Protein AF-A0A970HXS0-F1 (afdb_monomer_lite)

Foldseek 3Di:
DDDDCPFHQVVCPPPPQFPDKDDDPFKIWTQHPQQAIAMTGDCPPPPRVRRPGGPHDDPDPPPD

Secondary structure (DSSP, 8-state):
--S--TTSTT--TT--SEEEEEE-SSEEEEEETTS-EEEEE--TTSTT-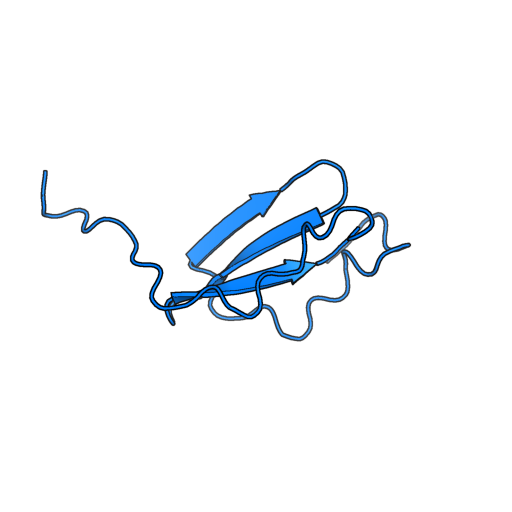-TT----PPPPTT--

Sequence (64 aa):
AVGRNDDGQCSLETWRDIVAVTAGCAHTLGLTAAGTVLAAGRNDYGQCEVSGWCDILLPDPRLW

Structure (mmCIF, N/CA/C/O backbone):
data_AF-A0A970HXS0-F1
#
_entry.id   AF-A0A970HXS0-F1
#
loop_
_atom_site.group_PDB
_atom_site.id
_atom_site.type_symbol
_atom_site.label_atom_id
_atom_site.label_alt_id
_atom_site.label_comp_id
_atom_site.label_asym_id
_atom_site.label_entity_id
_atom_site.label_seq_id
_atom_site.pdbx_PDB_ins_code
_atom_site.Cartn_x
_atom_site.Cartn_y
_atom_site.Cartn_z
_atom_site.occupancy
_atom_site.B_iso_or_equiv
_atom_site.auth_seq_id
_atom_site.auth_comp_id
_atom_site.auth_asym_id
_atom_site.auth_atom_id
_atom_site.pdbx_PDB_model_num
ATOM 1 N N . ALA A 1 1 ? 11.061 -1.099 5.930 1.00 84.56 1 ALA A N 1
ATOM 2 C CA . ALA A 1 1 ? 10.856 -2.010 4.784 1.00 84.56 1 ALA A CA 1
ATOM 3 C C . ALA A 1 1 ? 12.204 -2.381 4.178 1.00 84.56 1 ALA A C 1
ATOM 5 O O . ALA A 1 1 ? 13.164 -1.651 4.391 1.00 84.56 1 ALA A O 1
ATOM 6 N N . VAL A 1 2 ? 12.286 -3.519 3.486 1.00 90.38 2 VAL A N 1
ATOM 7 C CA . VAL A 1 2 ? 13.504 -4.012 2.818 1.00 90.38 2 VAL A CA 1
ATOM 8 C C . VAL A 1 2 ? 13.158 -4.463 1.397 1.00 90.38 2 VAL A C 1
ATOM 10 O O . VAL A 1 2 ? 12.027 -4.884 1.161 1.00 90.38 2 VAL A O 1
ATOM 13 N N . GLY A 1 3 ? 14.114 -4.400 0.467 1.00 91.56 3 GLY A N 1
ATOM 14 C CA . GLY A 1 3 ? 13.924 -4.797 -0.934 1.00 91.56 3 GLY A CA 1
ATOM 15 C C . GLY A 1 3 ? 14.208 -3.669 -1.928 1.00 91.56 3 GLY A C 1
ATOM 16 O O . GLY A 1 3 ? 14.842 -2.671 -1.582 1.00 91.56 3 GLY A O 1
ATOM 17 N N . ARG A 1 4 ? 13.755 -3.852 -3.175 1.00 90.44 4 ARG A N 1
ATOM 18 C CA . ARG A 1 4 ? 13.902 -2.869 -4.259 1.00 90.44 4 ARG A CA 1
ATOM 19 C C . ARG A 1 4 ? 13.239 -1.550 -3.864 1.00 90.44 4 ARG A C 1
ATOM 21 O O . ARG A 1 4 ? 12.091 -1.574 -3.437 1.00 90.44 4 ARG A O 1
ATOM 28 N N . ASN A 1 5 ? 13.949 -0.435 -4.028 1.00 94.38 5 ASN A N 1
ATOM 29 C CA . ASN A 1 5 ? 13.486 0.882 -3.586 1.00 94.38 5 ASN A CA 1
ATOM 30 C C . ASN A 1 5 ? 13.581 1.973 -4.666 1.00 94.38 5 ASN A C 1
ATOM 32 O O . ASN A 1 5 ? 13.581 3.157 -4.337 1.00 94.38 5 ASN A O 1
ATOM 36 N N . ASP A 1 6 ? 13.685 1.607 -5.945 1.00 95.56 6 ASP A N 1
ATOM 37 C CA . ASP A 1 6 ? 13.895 2.600 -7.013 1.00 95.56 6 ASP A CA 1
ATOM 38 C C . ASP A 1 6 ? 12.688 3.536 -7.199 1.00 95.56 6 ASP A C 1
ATOM 40 O O . ASP A 1 6 ? 12.847 4.618 -7.750 1.00 95.56 6 ASP A O 1
ATOM 44 N N . ASP A 1 7 ? 11.503 3.153 -6.700 1.00 93.19 7 ASP A N 1
ATOM 45 C CA . ASP A 1 7 ? 10.291 3.986 -6.715 1.00 93.19 7 ASP A CA 1
ATOM 46 C C . ASP A 1 7 ? 9.765 4.279 -5.293 1.00 93.19 7 ASP A C 1
ATOM 48 O O . ASP A 1 7 ? 8.575 4.518 -5.096 1.00 93.19 7 ASP A O 1
ATOM 52 N N . GLY A 1 8 ? 10.618 4.197 -4.265 1.00 93.25 8 GLY A N 1
ATOM 53 C CA . GLY A 1 8 ? 10.215 4.497 -2.885 1.00 93.25 8 GLY A CA 1
ATOM 54 C C . GLY A 1 8 ? 9.331 3.433 -2.223 1.00 93.25 8 GLY A C 1
ATOM 55 O O . GLY A 1 8 ? 8.626 3.734 -1.264 1.00 93.25 8 GLY A O 1
ATOM 56 N N . GLN A 1 9 ? 9.365 2.178 -2.687 1.00 93.81 9 GLN A N 1
ATOM 57 C CA . GLN A 1 9 ? 8.632 1.056 -2.073 1.00 93.81 9 GLN A CA 1
ATOM 58 C C . GLN A 1 9 ? 8.927 0.881 -0.579 1.00 93.81 9 GLN A C 1
ATOM 60 O O . GLN A 1 9 ? 8.089 0.379 0.168 1.00 93.81 9 GLN A O 1
ATOM 65 N N . CYS A 1 10 ? 10.137 1.244 -0.148 1.00 92.94 10 CYS A N 1
ATOM 66 C CA . CYS A 1 10 ? 10.574 1.132 1.236 1.00 92.94 10 CYS A CA 1
ATOM 67 C C . CYS A 1 10 ? 10.362 2.420 2.047 1.00 92.94 10 CYS A C 1
ATOM 69 O O . CYS A 1 10 ? 10.593 2.405 3.260 1.00 92.94 10 CYS A O 1
ATOM 71 N N . SER A 1 11 ? 9.906 3.502 1.413 1.00 90.94 11 SER A N 1
ATOM 72 C CA . SER A 1 11 ? 9.644 4.801 2.037 1.00 90.94 11 SER A CA 1
ATOM 73 C C . SER A 1 11 ? 8.279 4.798 2.731 1.00 90.94 11 SER A C 1
ATOM 75 O O . SER A 1 11 ? 7.294 5.321 2.221 1.00 90.94 11 SER A O 1
ATOM 77 N N . LEU A 1 12 ? 8.211 4.158 3.900 1.00 87.62 12 LEU A N 1
ATOM 78 C CA . LEU A 1 12 ? 6.959 3.870 4.615 1.00 87.62 12 LEU A CA 1
ATOM 79 C C . LEU A 1 12 ? 6.776 4.704 5.895 1.00 87.62 12 LEU A C 1
ATOM 81 O O . LEU A 1 12 ? 6.214 4.232 6.879 1.00 87.62 12 LEU A O 1
ATOM 85 N N . GLU A 1 13 ? 7.265 5.940 5.919 1.00 89.12 13 GLU A N 1
ATOM 86 C CA . GLU A 1 13 ? 7.306 6.771 7.139 1.00 89.12 13 GLU A CA 1
ATOM 87 C C . GLU A 1 13 ? 5.910 7.078 7.713 1.00 89.12 13 GLU A C 1
ATOM 89 O O . GLU A 1 13 ? 5.724 7.217 8.927 1.00 89.12 13 GLU A O 1
ATOM 94 N N . THR A 1 14 ? 4.917 7.135 6.826 1.00 88.12 14 THR A N 1
ATOM 95 C CA . THR A 1 14 ? 3.508 7.406 7.128 1.00 88.12 14 THR A CA 1
ATOM 96 C C . THR A 1 14 ? 2.680 6.145 7.372 1.00 88.12 14 THR A C 1
ATOM 98 O O . THR A 1 14 ? 1.528 6.254 7.782 1.00 88.12 14 THR A O 1
ATOM 101 N N . TRP A 1 15 ? 3.236 4.950 7.147 1.00 94.44 15 TRP A N 1
ATOM 102 C CA . TRP A 1 15 ? 2.492 3.693 7.221 1.00 94.44 15 TRP A CA 1
ATOM 103 C C . TRP A 1 15 ? 2.287 3.268 8.671 1.00 94.44 15 TRP A C 1
ATOM 105 O O . TRP A 1 15 ? 3.131 2.608 9.278 1.00 94.44 15 TRP A O 1
ATOM 115 N N . ARG A 1 16 ? 1.148 3.674 9.230 1.00 94.69 16 ARG A N 1
ATOM 116 C CA . ARG A 1 16 ? 0.738 3.397 10.609 1.00 94.69 16 ARG A CA 1
ATOM 117 C C . ARG A 1 16 ? -0.694 2.890 10.639 1.00 94.69 16 ARG A C 1
ATOM 119 O O . ARG A 1 16 ? -1.474 3.179 9.736 1.00 94.69 16 ARG A O 1
ATOM 126 N N . ASP A 1 17 ? -1.001 2.114 11.674 1.00 95.62 17 ASP A N 1
ATOM 127 C CA . ASP A 1 17 ? -2.345 1.596 11.953 1.00 95.62 17 ASP A CA 1
ATOM 128 C C . ASP A 1 17 ? -2.974 0.847 10.766 1.00 95.62 17 ASP A C 1
ATOM 130 O O . ASP A 1 17 ? -4.175 0.930 10.519 1.00 95.62 17 ASP A O 1
ATOM 134 N N . ILE A 1 18 ? -2.144 0.122 10.009 1.00 95.75 18 ILE A N 1
ATOM 135 C CA . ILE A 1 18 ? -2.578 -0.650 8.845 1.00 95.75 18 ILE A CA 1
ATOM 136 C C . ILE A 1 18 ? -3.347 -1.893 9.298 1.00 95.75 18 ILE A C 1
ATOM 138 O O . ILE A 1 18 ? -2.818 -2.723 10.035 1.00 95.75 18 ILE A O 1
ATOM 142 N N . VAL A 1 19 ? -4.579 -2.034 8.812 1.00 95.75 19 VAL A N 1
ATOM 143 C CA . VAL A 1 19 ? -5.486 -3.153 9.116 1.00 95.75 19 VAL A CA 1
ATOM 144 C C . VAL A 1 19 ? -5.629 -4.141 7.959 1.00 95.75 19 VAL A C 1
ATOM 146 O O . VAL A 1 19 ? -6.038 -5.278 8.176 1.00 95.75 19 VAL A O 1
ATOM 149 N N . ALA A 1 20 ? -5.269 -3.741 6.738 1.00 95.06 20 ALA A N 1
ATOM 150 C CA . ALA A 1 20 ? -5.202 -4.633 5.583 1.00 95.06 20 ALA A CA 1
ATOM 151 C C . ALA A 1 20 ? -4.120 -4.177 4.596 1.00 95.06 20 ALA A C 1
ATOM 153 O O . ALA A 1 20 ? -3.865 -2.982 4.454 1.00 95.06 20 ALA A O 1
ATOM 154 N N . VAL A 1 21 ? -3.499 -5.132 3.900 1.00 94.69 21 VAL A N 1
ATOM 155 C CA . VAL A 1 21 ? -2.436 -4.885 2.915 1.00 94.69 21 VAL A CA 1
ATOM 156 C C . VAL A 1 21 ? -2.701 -5.638 1.619 1.00 94.69 21 VAL A C 1
ATOM 158 O O . VAL A 1 21 ? -3.207 -6.759 1.633 1.00 94.69 21 VAL A O 1
ATOM 161 N N . THR A 1 22 ? -2.309 -5.042 0.497 1.00 94.88 22 THR A N 1
ATOM 162 C CA . THR A 1 22 ? -2.248 -5.707 -0.807 1.00 94.88 22 THR A CA 1
ATOM 163 C C . THR A 1 22 ? -0.987 -5.285 -1.551 1.00 94.88 22 THR A C 1
ATOM 165 O O . THR A 1 22 ? -0.509 -4.160 -1.396 1.00 94.88 22 THR A O 1
ATOM 168 N N . ALA A 1 23 ? -0.428 -6.195 -2.343 1.00 94.12 23 ALA A N 1
ATOM 169 C CA . ALA A 1 23 ? 0.798 -5.974 -3.094 1.00 94.12 23 ALA A CA 1
ATOM 170 C C . ALA A 1 23 ? 0.583 -6.308 -4.573 1.00 94.12 23 ALA A C 1
ATOM 172 O O . ALA A 1 23 ? 0.070 -7.373 -4.916 1.00 94.12 23 ALA A O 1
ATOM 173 N N . GLY A 1 24 ? 1.003 -5.391 -5.441 1.00 91.56 24 GLY A N 1
ATOM 174 C CA . GLY A 1 24 ? 1.170 -5.617 -6.873 1.00 91.56 24 GLY A CA 1
ATOM 175 C C . GLY A 1 24 ? 2.628 -5.934 -7.224 1.00 91.56 24 GLY A C 1
ATOM 176 O O . GLY A 1 24 ? 3.461 -6.178 -6.355 1.00 91.56 24 GLY A O 1
ATOM 177 N N . CYS A 1 25 ? 2.979 -5.889 -8.514 1.00 90.94 25 CYS A N 1
ATOM 178 C CA . CYS A 1 25 ? 4.345 -6.204 -8.964 1.00 90.94 25 CYS A CA 1
ATOM 179 C C . CYS A 1 25 ? 5.422 -5.252 -8.412 1.00 90.94 25 CYS A C 1
ATOM 181 O O . CYS A 1 25 ? 6.564 -5.657 -8.218 1.00 90.94 25 CYS A O 1
ATOM 183 N N . ALA A 1 26 ? 5.087 -3.974 -8.227 1.00 94.12 26 ALA A N 1
ATOM 184 C CA . ALA A 1 26 ? 6.046 -2.928 -7.867 1.00 94.12 26 ALA A CA 1
ATOM 185 C C . ALA A 1 26 ? 5.459 -1.840 -6.952 1.00 94.12 26 ALA A C 1
ATOM 187 O O . ALA A 1 26 ? 6.121 -0.821 -6.736 1.00 94.12 26 ALA A O 1
ATOM 188 N N . HIS A 1 27 ? 4.245 -2.053 -6.444 1.00 94.25 27 HIS A N 1
ATOM 189 C CA . HIS A 1 27 ? 3.533 -1.150 -5.545 1.00 94.25 27 HIS A CA 1
ATOM 190 C C . HIS A 1 27 ? 2.826 -1.947 -4.446 1.00 94.25 27 HIS A C 1
ATOM 192 O O . HIS A 1 27 ? 2.474 -3.111 -4.644 1.00 94.25 27 HIS A O 1
ATOM 198 N N . THR A 1 28 ? 2.588 -1.297 -3.316 1.00 95.38 28 THR A N 1
ATOM 199 C CA . THR A 1 28 ? 1.882 -1.847 -2.158 1.00 95.38 28 THR A CA 1
ATOM 200 C C . THR A 1 28 ? 0.849 -0.828 -1.706 1.00 95.38 28 THR A C 1
ATOM 202 O O . THR A 1 28 ? 1.156 0.363 -1.652 1.00 95.38 28 THR A O 1
ATOM 205 N N . LEU A 1 29 ? -0.357 -1.286 -1.366 1.00 96.00 29 LEU A N 1
ATOM 206 C CA . LEU A 1 29 ? -1.405 -0.471 -0.751 1.00 96.00 29 LEU A CA 1
ATOM 207 C C . LEU A 1 29 ? -1.699 -0.988 0.663 1.00 96.00 29 LEU A C 1
ATOM 209 O O . LEU A 1 29 ? -1.697 -2.198 0.907 1.00 96.00 29 LEU A O 1
ATOM 213 N N . GLY A 1 30 ? -1.963 -0.068 1.585 1.00 96.19 30 GLY A N 1
ATOM 214 C CA . GLY A 1 30 ? -2.334 -0.348 2.968 1.00 96.19 30 GLY A CA 1
ATOM 215 C C . GLY A 1 30 ? -3.581 0.432 3.369 1.00 96.19 30 GLY A C 1
ATOM 216 O O . GLY A 1 30 ? -3.621 1.647 3.203 1.00 96.19 30 GLY A O 1
ATOM 217 N N . LEU A 1 31 ? -4.585 -0.258 3.905 1.00 96.38 31 LEU A N 1
ATOM 218 C CA . LEU A 1 31 ? -5.771 0.353 4.507 1.00 96.38 31 LEU A CA 1
ATOM 219 C C . LEU A 1 31 ? -5.491 0.646 5.980 1.00 96.38 31 LEU A C 1
ATOM 221 O O . LEU A 1 31 ? -5.099 -0.260 6.716 1.00 96.38 31 LEU A O 1
ATOM 225 N N . THR A 1 32 ? -5.717 1.881 6.416 1.00 95.50 32 THR A N 1
ATOM 226 C CA . THR A 1 32 ? -5.600 2.286 7.821 1.00 95.50 32 THR A CA 1
ATOM 227 C C . THR A 1 32 ? -6.876 1.959 8.602 1.00 95.50 32 THR A C 1
ATOM 229 O O . THR A 1 32 ? -7.968 1.876 8.038 1.00 95.50 32 THR A O 1
ATOM 232 N N . ALA A 1 33 ? -6.770 1.848 9.927 1.00 94.00 33 ALA A N 1
ATOM 233 C CA . ALA A 1 33 ? -7.924 1.738 10.825 1.00 94.00 33 ALA A CA 1
ATOM 234 C C . ALA A 1 33 ? -8.876 2.950 10.743 1.00 94.00 33 ALA A C 1
ATOM 236 O O . ALA A 1 33 ? -10.033 2.850 11.141 1.00 94.00 33 ALA A O 1
ATOM 237 N N . ALA A 1 34 ? -8.398 4.084 10.218 1.00 93.44 34 ALA A N 1
ATOM 238 C CA . ALA A 1 34 ? -9.191 5.285 9.977 1.00 93.44 34 ALA A CA 1
ATOM 239 C C . ALA A 1 34 ? -9.959 5.252 8.639 1.00 93.44 34 ALA A C 1
ATOM 241 O O . ALA A 1 34 ? -10.618 6.230 8.299 1.00 93.44 34 ALA A 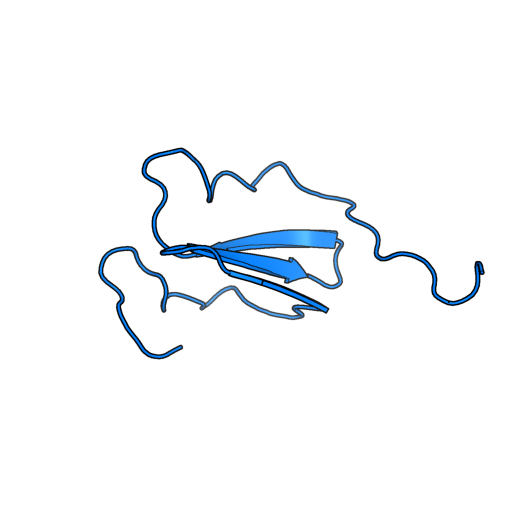O 1
ATOM 242 N N . GLY A 1 35 ? -9.869 4.164 7.866 1.00 95.06 35 GLY A N 1
ATOM 243 C CA . GLY A 1 35 ? -10.582 4.017 6.594 1.00 95.06 35 GLY A CA 1
ATOM 244 C C . GLY A 1 35 ? -9.934 4.744 5.411 1.00 95.06 35 GLY A C 1
ATOM 245 O O . GLY A 1 35 ? -10.582 4.923 4.382 1.00 95.06 35 GLY A O 1
ATOM 246 N N . THR A 1 36 ? -8.673 5.169 5.538 1.00 96.12 36 THR A N 1
ATOM 247 C CA . THR A 1 36 ? -7.885 5.789 4.455 1.00 96.12 36 THR A CA 1
ATOM 248 C C . THR A 1 36 ? -6.883 4.804 3.864 1.00 96.12 36 THR A C 1
ATOM 250 O O . THR A 1 36 ? -6.457 3.866 4.539 1.00 96.12 36 THR A O 1
ATOM 253 N N . VAL A 1 37 ? -6.472 5.019 2.613 1.00 96.12 37 VAL A N 1
ATOM 254 C CA . VAL A 1 37 ? -5.489 4.157 1.939 1.00 96.12 37 VAL A CA 1
ATOM 255 C C . VAL A 1 37 ? -4.165 4.884 1.744 1.00 96.12 37 VAL A C 1
ATOM 257 O O . VAL A 1 37 ? -4.119 6.028 1.301 1.00 96.12 37 VAL A O 1
ATOM 260 N N . LEU A 1 38 ? -3.075 4.192 2.066 1.00 96.25 38 LEU A N 1
ATOM 261 C CA . LEU A 1 38 ? -1.704 4.597 1.779 1.00 96.25 38 LEU A CA 1
ATOM 262 C C . LEU A 1 38 ? -1.150 3.729 0.651 1.00 96.25 38 LEU A C 1
ATOM 264 O O . LEU A 1 38 ? -1.452 2.538 0.576 1.00 96.25 38 LEU A O 1
ATOM 268 N N . ALA A 1 39 ? -0.320 4.314 -0.208 1.00 96.56 39 ALA A N 1
ATOM 269 C CA . ALA A 1 39 ? 0.324 3.613 -1.312 1.00 96.56 39 ALA A CA 1
ATOM 270 C C . ALA A 1 39 ? 1.822 3.932 -1.361 1.00 96.56 39 ALA A C 1
ATOM 272 O O . ALA A 1 39 ? 2.249 5.031 -1.004 1.00 96.56 39 ALA A O 1
ATOM 273 N N . ALA A 1 40 ? 2.623 2.952 -1.769 1.00 96.12 40 ALA A N 1
ATOM 274 C CA . ALA A 1 40 ? 4.066 3.085 -1.927 1.00 96.12 40 ALA A CA 1
ATOM 275 C C . ALA A 1 40 ? 4.548 2.251 -3.116 1.00 96.12 40 ALA A C 1
ATOM 277 O O . ALA A 1 40 ? 4.045 1.151 -3.355 1.00 96.12 40 ALA A O 1
ATOM 278 N N . GLY A 1 41 ? 5.559 2.749 -3.826 1.00 95.81 41 GLY A N 1
ATOM 279 C CA . GLY A 1 41 ? 6.139 2.103 -4.999 1.00 95.81 41 GLY A CA 1
ATOM 280 C C . GLY A 1 41 ? 5.721 2.731 -6.327 1.00 95.81 41 GLY A C 1
ATOM 281 O O . GLY A 1 41 ? 5.297 3.883 -6.389 1.00 95.81 41 GLY A O 1
ATOM 282 N N . ARG A 1 42 ? 5.885 1.958 -7.406 1.00 96.31 42 ARG A N 1
ATOM 283 C CA . ARG A 1 42 ? 5.748 2.418 -8.794 1.00 96.31 42 ARG A CA 1
ATOM 284 C C . ARG A 1 42 ? 4.360 2.994 -9.063 1.00 96.31 42 ARG A C 1
ATOM 286 O O . ARG A 1 42 ? 3.362 2.326 -8.799 1.00 96.31 42 ARG A O 1
ATOM 293 N N . ASN A 1 43 ? 4.341 4.158 -9.707 1.00 96.12 43 ASN A N 1
ATOM 294 C CA . ASN A 1 43 ? 3.127 4.918 -9.994 1.00 96.12 43 ASN A CA 1
ATOM 295 C C . ASN A 1 43 ? 2.950 5.296 -11.482 1.00 96.12 43 ASN A C 1
ATOM 297 O O . ASN A 1 43 ? 2.171 6.186 -11.804 1.00 96.12 43 ASN A O 1
ATOM 301 N N . ASP A 1 44 ? 3.657 4.642 -12.409 1.00 96.38 44 ASP A N 1
ATOM 302 C CA . ASP A 1 44 ? 3.642 4.989 -13.847 1.00 96.38 44 ASP A CA 1
ATOM 303 C C . ASP A 1 44 ? 2.238 4.988 -14.487 1.00 96.38 44 ASP A C 1
ATOM 305 O O . ASP A 1 44 ? 2.026 5.610 -15.526 1.00 96.38 44 ASP A O 1
ATOM 309 N N . TYR A 1 45 ? 1.280 4.284 -13.876 1.00 95.31 45 TYR A N 1
ATOM 310 C CA . TYR A 1 45 ? -0.108 4.181 -14.333 1.00 95.31 45 TYR A CA 1
ATOM 311 C C . TYR A 1 45 ? -1.115 4.721 -13.305 1.00 95.31 45 TYR A C 1
ATOM 313 O O . TYR A 1 45 ? -2.303 4.419 -13.401 1.00 95.31 45 TYR A O 1
ATOM 321 N N . GLY A 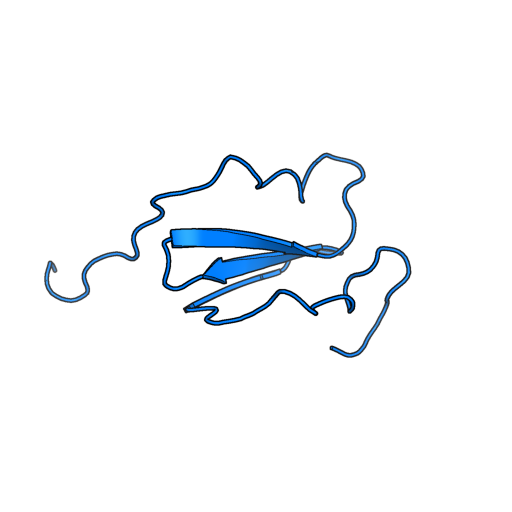1 46 ? -0.659 5.483 -12.308 1.00 95.69 46 GLY A N 1
ATOM 322 C CA . GLY A 1 46 ? -1.518 6.049 -11.269 1.00 95.69 46 GLY A CA 1
ATOM 323 C C . GLY A 1 46 ? -1.931 5.067 -10.164 1.00 95.69 46 GLY A C 1
ATOM 324 O O . GLY A 1 46 ? -2.926 5.293 -9.482 1.00 95.69 46 GLY A O 1
ATOM 325 N N . GLN A 1 47 ? -1.204 3.961 -9.969 1.00 94.88 47 GLN A N 1
ATOM 326 C CA . GLN A 1 47 ? -1.540 2.936 -8.966 1.00 94.88 47 GLN A CA 1
ATOM 327 C C . GLN A 1 47 ? -1.481 3.444 -7.517 1.00 94.88 47 GLN A C 1
ATOM 329 O O . GLN A 1 47 ? -2.099 2.848 -6.636 1.00 94.88 47 GLN A O 1
ATOM 334 N N . CYS A 1 48 ? -0.736 4.523 -7.271 1.00 96.06 48 CYS A N 1
ATOM 335 C CA . CYS A 1 48 ? -0.587 5.160 -5.968 1.00 96.06 48 CYS A CA 1
ATOM 336 C C . CYS A 1 48 ? -1.463 6.417 -5.809 1.00 96.06 48 CYS A C 1
ATOM 338 O O . CYS A 1 48 ? -1.391 7.066 -4.767 1.00 96.06 48 CYS A O 1
ATOM 340 N N . GLU A 1 49 ? -2.312 6.754 -6.788 1.00 96.56 49 GLU A N 1
ATOM 341 C CA . GLU A 1 49 ? -3.233 7.902 -6.732 1.00 96.56 49 GLU A CA 1
ATOM 342 C C . GLU A 1 49 ? -4.477 7.590 -5.878 1.00 96.56 49 GLU A C 1
ATOM 344 O O . GLU A 1 49 ? -5.612 7.560 -6.349 1.00 96.56 49 GLU A O 1
ATOM 349 N N . VAL A 1 50 ? -4.248 7.329 -4.588 1.00 95.00 50 VAL A N 1
ATOM 350 C CA . VAL A 1 50 ? -5.261 6.884 -3.610 1.00 95.00 50 VAL A CA 1
ATOM 351 C C . VAL A 1 50 ? -5.756 8.004 -2.687 1.00 95.00 50 VAL A C 1
ATOM 353 O O . VAL A 1 50 ? -6.510 7.754 -1.752 1.00 95.00 50 VAL A O 1
ATOM 356 N N . SER A 1 51 ? -5.350 9.252 -2.929 1.00 91.88 51 SER A N 1
ATOM 357 C CA . SER A 1 51 ? -5.618 10.400 -2.044 1.00 91.88 51 SER A CA 1
ATOM 358 C C . SER A 1 51 ? -7.106 10.684 -1.804 1.00 91.88 51 SER A C 1
ATOM 360 O O . SER A 1 51 ? -7.461 11.243 -0.770 1.00 91.88 51 SER A O 1
ATOM 362 N N . GLY A 1 52 ? -7.977 10.287 -2.736 1.00 92.88 52 GLY A N 1
ATOM 363 C CA . GLY A 1 52 ? -9.431 10.417 -2.614 1.00 92.88 52 GLY A CA 1
ATOM 364 C C . GLY A 1 52 ? -10.137 9.214 -1.983 1.00 92.88 52 GLY A C 1
ATOM 365 O O . GLY A 1 52 ? -11.362 9.211 -1.918 1.00 92.88 52 GLY A O 1
ATOM 366 N N . TRP A 1 53 ? -9.412 8.168 -1.581 1.00 94.00 53 TRP A N 1
ATOM 367 C CA . TRP A 1 53 ? -10.014 6.957 -1.026 1.00 94.00 53 TRP A CA 1
ATOM 368 C C . TRP A 1 53 ? -10.127 7.083 0.496 1.00 94.00 53 TRP A C 1
ATOM 370 O O . TRP A 1 53 ? -9.137 6.971 1.225 1.00 94.00 53 TRP A O 1
ATOM 380 N N . CYS A 1 54 ? -11.349 7.3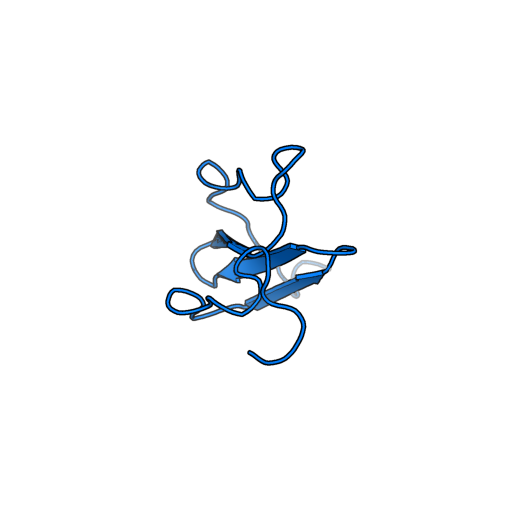22 0.967 1.00 91.56 54 CYS A N 1
ATOM 381 C CA . CYS A 1 54 ? -11.698 7.461 2.377 1.00 91.56 54 CYS A CA 1
ATOM 382 C C . CYS A 1 54 ? -12.959 6.659 2.715 1.00 91.56 54 CYS A C 1
ATOM 384 O O . CYS A 1 54 ? -13.629 6.134 1.824 1.00 91.56 54 CYS A O 1
ATOM 386 N N . ASP A 1 55 ? -13.257 6.558 4.012 1.00 92.38 55 ASP A N 1
ATOM 387 C CA . ASP A 1 55 ? -14.440 5.874 4.544 1.00 92.38 55 ASP A CA 1
ATOM 388 C C . ASP A 1 55 ? -14.559 4.406 4.092 1.00 92.38 55 ASP A C 1
ATOM 390 O O . ASP A 1 55 ? -15.653 3.849 3.974 1.00 92.38 55 ASP A O 1
ATOM 394 N N . ILE A 1 56 ? -13.417 3.753 3.850 1.00 91.06 56 ILE A N 1
ATOM 395 C CA . ILE A 1 56 ? -13.378 2.334 3.502 1.00 91.06 56 ILE A CA 1
ATOM 396 C C . ILE A 1 56 ? -13.610 1.519 4.771 1.00 91.06 56 ILE A C 1
ATOM 398 O O . ILE A 1 56 ? -12.765 1.464 5.666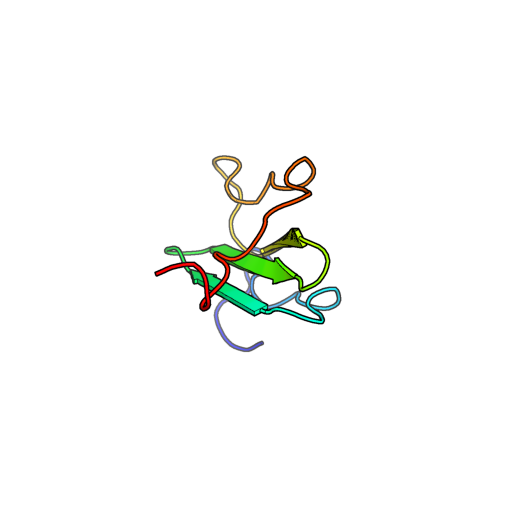 1.00 91.06 56 ILE A O 1
ATOM 402 N N . LEU A 1 57 ? -14.766 0.862 4.829 1.00 88.12 57 LEU A N 1
ATOM 403 C CA . LEU A 1 57 ? -15.157 0.013 5.944 1.00 88.12 57 LEU A CA 1
ATOM 404 C C . LEU A 1 57 ? -14.740 -1.433 5.692 1.00 88.12 57 LEU A C 1
ATOM 406 O O . LEU A 1 57 ? -14.980 -1.995 4.621 1.00 88.12 57 LEU A O 1
ATOM 410 N N . LEU A 1 58 ? -14.159 -2.056 6.716 1.00 82.81 58 LEU A N 1
ATOM 411 C CA . LEU A 1 58 ? -14.042 -3.506 6.742 1.00 82.81 58 LEU A CA 1
ATOM 412 C C . LEU A 1 58 ? -15.440 -4.118 6.940 1.00 82.81 58 LEU A C 1
ATOM 414 O O . LEU A 1 58 ? -16.248 -3.549 7.680 1.00 82.81 58 LEU A O 1
ATOM 418 N N . PRO A 1 59 ? -15.736 -5.272 6.316 1.00 81.44 59 PRO A N 1
ATOM 419 C CA . PRO A 1 59 ? -16.981 -5.986 6.570 1.00 81.44 59 PRO A CA 1
ATOM 420 C C . PRO A 1 59 ? -17.124 -6.267 8.069 1.00 81.44 59 PRO A C 1
ATOM 422 O O . PRO A 1 59 ? -16.164 -6.731 8.688 1.00 81.44 59 PRO A O 1
ATOM 425 N N . ASP A 1 60 ? -18.301 -6.016 8.653 1.00 80.62 60 ASP A N 1
ATOM 426 C CA . ASP A 1 60 ? -18.546 -6.390 10.048 1.00 80.62 60 ASP A CA 1
ATOM 427 C C . ASP A 1 60 ? -18.569 -7.925 10.150 1.00 80.62 60 ASP A C 1
ATOM 429 O O . ASP A 1 60 ? -19.450 -8.565 9.563 1.00 80.62 60 ASP A O 1
ATOM 433 N N . PRO A 1 61 ? -17.632 -8.543 10.894 1.00 74.00 61 PRO A N 1
ATOM 434 C CA . PRO A 1 61 ? -17.594 -9.990 11.063 1.00 74.00 61 PRO A CA 1
ATOM 435 C C . PRO A 1 61 ? -18.811 -10.555 11.814 1.00 74.00 61 PRO A C 1
ATOM 437 O O . PRO A 1 61 ? -18.907 -11.766 11.959 1.00 74.00 61 PRO A O 1
ATOM 440 N N . ARG A 1 62 ? -19.722 -9.709 12.319 1.00 81.81 62 ARG A N 1
ATOM 441 C CA . ARG A 1 62 ? -20.963 -10.115 12.997 1.00 81.81 62 ARG A CA 1
ATOM 442 C C . ARG A 1 62 ? -22.202 -10.134 12.096 1.00 81.81 62 ARG A C 1
ATOM 444 O O . ARG A 1 62 ? -23.277 -10.469 12.585 1.00 81.81 62 ARG A O 1
ATOM 451 N N . LEU A 1 63 ? -22.085 -9.738 10.828 1.00 73.31 63 LEU A N 1
ATOM 452 C CA . LEU A 1 63 ? -23.221 -9.620 9.901 1.00 73.31 63 LEU A CA 1
ATOM 453 C C . LEU A 1 63 ? -23.385 -10.822 8.950 1.00 73.31 63 LEU A C 1
ATOM 455 O O . LEU A 1 63 ? -24.045 -10.697 7.918 1.00 73.31 63 LEU A O 1
ATOM 459 N N . TRP A 1 64 ? -22.824 -11.981 9.299 1.00 64.56 64 TRP A N 1
ATOM 460 C CA . TRP A 1 64 ? -23.017 -13.257 8.605 1.00 64.56 64 TRP A CA 1
ATOM 461 C C . TRP A 1 64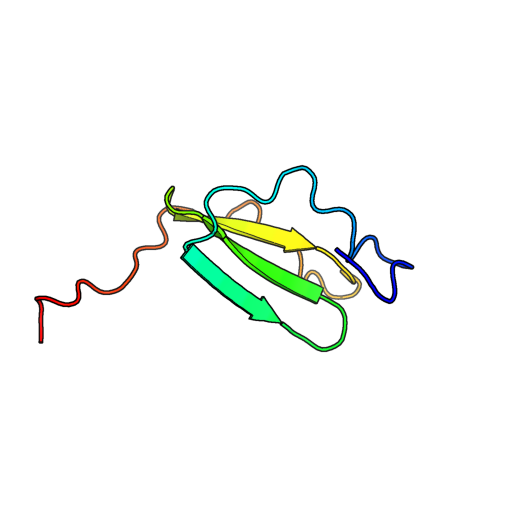 ? -23.147 -14.414 9.595 1.00 64.56 64 TRP A C 1
ATOM 463 O O . TRP A 1 64 ? -22.463 -14.381 10.643 1.00 64.56 64 TRP A O 1
#

pLDDT: mean 91.93, std 6.16, range [64.56, 96.56]

Radius of gyration: 12.86 Å; chains: 1; bounding box: 37×24×27 Å